Protein AF-A0A661JQJ4-F1 (afdb_monomer)

Sequence (62 aa):
MREIRCKKCNRLLMKGEIIKVEIKCPKCGYIQILRGVNILAEEISEAQEDLLMTRTKSVNHR

Structure (mmCIF, N/CA/C/O backbone):
data_AF-A0A661JQJ4-F1
#
_entry.id   AF-A0A661JQJ4-F1
#
loop_
_atom_site.group_PDB
_atom_site.id
_atom_site.type_symbol
_atom_site.label_atom_id
_atom_site.label_alt_id
_atom_site.label_comp_id
_atom_site.label_asym_id
_atom_site.label_entity_id
_atom_site.label_seq_id
_atom_site.pdbx_PDB_ins_code
_atom_site.Cartn_x
_atom_site.Cartn_y
_atom_site.Cartn_z
_atom_site.occupancy
_atom_site.B_iso_or_equiv
_atom_site.auth_seq_id
_atom_site.auth_comp_id
_atom_site.auth_asym_id
_atom_site.auth_atom_id
_atom_site.pdbx_PDB_model_num
ATOM 1 N N . MET A 1 1 ? 3.209 -4.954 17.066 1.00 63.62 1 MET A N 1
ATOM 2 C CA . MET A 1 1 ? 2.887 -4.990 15.620 1.00 63.62 1 MET A CA 1
ATOM 3 C C . MET A 1 1 ? 1.998 -3.793 15.310 1.00 63.62 1 MET A C 1
ATOM 5 O O . MET A 1 1 ? 1.029 -3.605 16.035 1.00 63.62 1 MET A O 1
ATOM 9 N N . ARG A 1 2 ? 2.352 -2.949 14.330 1.00 78.62 2 ARG A N 1
ATOM 10 C CA . ARG A 1 2 ? 1.592 -1.724 14.012 1.00 78.62 2 ARG A CA 1
ATOM 11 C C . ARG A 1 2 ? 0.227 -2.068 13.402 1.00 78.62 2 ARG A C 1
ATOM 13 O O . ARG A 1 2 ? 0.119 -3.020 12.633 1.00 78.62 2 ARG A O 1
ATOM 20 N N . GLU A 1 3 ? -0.811 -1.321 13.767 1.00 87.31 3 GLU A N 1
ATOM 21 C CA . GLU A 1 3 ? -2.165 -1.484 13.225 1.00 87.31 3 GLU A CA 1
ATOM 22 C C . GLU A 1 3 ? -2.479 -0.349 12.248 1.00 87.31 3 GLU A C 1
ATOM 24 O O . GLU A 1 3 ? -2.308 0.823 12.576 1.00 87.31 3 GLU A O 1
ATOM 29 N N . ILE A 1 4 ? -2.982 -0.692 11.063 1.00 84.81 4 ILE A N 1
ATOM 30 C CA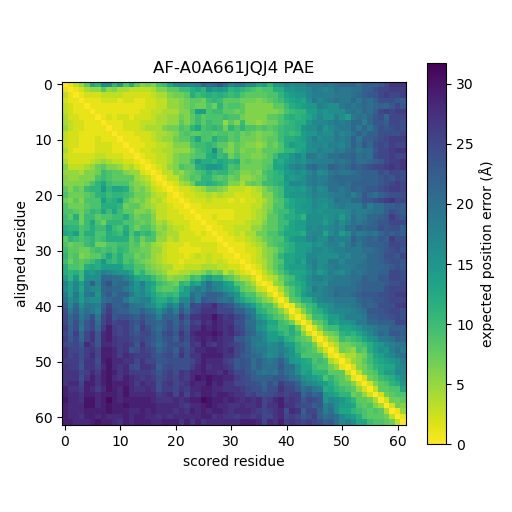 . ILE A 1 4 ? -3.472 0.272 10.076 1.00 84.81 4 ILE A CA 1
ATOM 31 C C . ILE A 1 4 ? -4.997 0.280 10.164 1.00 84.81 4 ILE A C 1
ATOM 33 O O . ILE A 1 4 ? -5.656 -0.746 9.960 1.00 84.81 4 ILE A O 1
ATOM 37 N N . ARG A 1 5 ? -5.568 1.442 10.482 1.00 88.00 5 ARG A N 1
ATOM 38 C CA . ARG A 1 5 ? -7.011 1.642 10.669 1.00 88.00 5 ARG A CA 1
ATOM 39 C C . ARG A 1 5 ? -7.542 2.679 9.688 1.00 88.00 5 ARG A C 1
ATOM 41 O O . ARG A 1 5 ? -6.830 3.590 9.271 1.00 88.00 5 ARG A O 1
ATOM 48 N N . CYS A 1 6 ? -8.807 2.546 9.305 1.00 88.31 6 CYS A N 1
ATOM 49 C CA . CYS A 1 6 ? -9.468 3.529 8.453 1.00 88.31 6 CYS A CA 1
ATOM 50 C C . CYS A 1 6 ? -9.628 4.863 9.198 1.00 88.31 6 CYS A C 1
ATOM 52 O O . CYS A 1 6 ? -10.261 4.898 10.249 1.00 88.31 6 CYS A O 1
ATOM 54 N N . LYS A 1 7 ? -9.157 5.978 8.626 1.00 86.38 7 LYS A N 1
ATOM 55 C CA . LYS A 1 7 ? -9.256 7.307 9.264 1.00 86.38 7 LYS A CA 1
ATOM 56 C C . LYS A 1 7 ? -10.697 7.796 9.492 1.00 86.38 7 LYS A C 1
ATOM 58 O O . LYS A 1 7 ? -10.910 8.655 10.334 1.00 86.38 7 LYS A O 1
ATOM 63 N N . LYS A 1 8 ? -11.683 7.264 8.755 1.00 91.00 8 LYS A N 1
ATOM 64 C CA . LYS A 1 8 ? -13.088 7.706 8.827 1.00 91.00 8 LYS A CA 1
ATOM 65 C C . LYS A 1 8 ? -13.943 6.895 9.805 1.00 91.00 8 LYS A C 1
ATOM 67 O O . LYS A 1 8 ? -14.767 7.467 10.501 1.00 91.00 8 LYS A O 1
ATOM 72 N N . CYS A 1 9 ? -13.786 5.569 9.839 1.00 96.44 9 CYS A N 1
ATOM 73 C CA . CYS A 1 9 ? -14.613 4.679 10.673 1.00 96.44 9 CYS A CA 1
ATOM 74 C C . CYS A 1 9 ? -13.818 3.893 11.725 1.00 96.44 9 CYS A C 1
ATOM 76 O O . CYS A 1 9 ? -14.385 3.064 12.429 1.00 96.44 9 CYS A O 1
ATOM 78 N N . ASN A 1 10 ? -12.501 4.102 11.796 1.00 91.56 10 ASN A N 1
ATOM 79 C CA . ASN A 1 10 ? -11.562 3.440 12.705 1.00 91.56 10 ASN A CA 1
ATOM 80 C C . ASN A 1 10 ? -11.530 1.895 12.639 1.00 91.56 10 ASN A C 1
ATOM 82 O O . ASN A 1 10 ? -10.932 1.227 13.490 1.00 91.56 10 ASN A O 1
ATOM 86 N N . ARG A 1 11 ? -12.144 1.302 11.605 1.00 93.94 11 ARG A N 1
ATOM 87 C CA . ARG A 1 11 ? -12.113 -0.144 11.364 1.00 93.94 11 ARG A CA 1
ATOM 88 C C . ARG A 1 11 ? -10.682 -0.592 11.056 1.00 93.94 11 ARG A C 1
ATOM 90 O O . ARG A 1 11 ? -9.970 0.074 10.303 1.00 93.94 11 ARG A O 1
ATOM 97 N N . LEU A 1 12 ? -10.278 -1.719 11.644 1.00 91.06 12 LEU A N 1
ATOM 98 C CA . LEU A 1 12 ? -8.984 -2.351 11.397 1.00 91.06 12 LEU A CA 1
ATOM 99 C C . LEU A 1 12 ? -8.914 -2.827 9.942 1.00 91.06 12 LEU A C 1
ATOM 101 O O . LEU A 1 12 ? -9.761 -3.607 9.513 1.00 91.06 12 LEU A O 1
ATOM 105 N N . LEU A 1 13 ? -7.920 -2.342 9.199 1.00 86.81 13 LEU A N 1
ATOM 106 C CA . LEU A 1 13 ? -7.672 -2.738 7.811 1.00 86.81 13 LEU A CA 1
ATOM 107 C C . LEU A 1 13 ? -6.601 -3.826 7.737 1.00 86.81 13 LEU A C 1
ATOM 109 O O . LEU A 1 13 ? -6.728 -4.769 6.965 1.00 86.81 13 LEU A O 1
ATOM 113 N N . MET A 1 14 ? -5.549 -3.690 8.545 1.00 84.00 14 MET A N 1
ATOM 114 C CA . MET A 1 14 ? -4.383 -4.570 8.521 1.00 84.00 14 MET A CA 1
ATOM 115 C C . MET A 1 14 ? -3.606 -4.479 9.842 1.00 84.00 14 MET A C 1
ATOM 117 O O . MET A 1 14 ? -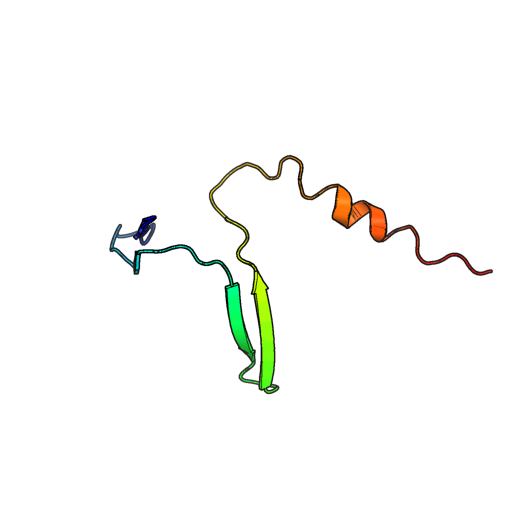3.582 -3.430 10.487 1.00 84.00 14 MET A O 1
ATOM 121 N N . LYS A 1 15 ? -2.922 -5.567 10.213 1.00 84.62 15 LYS A N 1
ATOM 122 C CA . LYS A 1 15 ? -1.853 -5.583 11.223 1.00 84.62 15 LYS A CA 1
ATOM 123 C C . LYS A 1 15 ? -0.528 -5.878 10.518 1.00 84.62 15 LYS A C 1
ATOM 125 O O . LYS A 1 15 ? -0.435 -6.879 9.817 1.00 84.62 15 LYS A O 1
ATOM 130 N N . GLY A 1 16 ? 0.468 -5.014 10.675 1.00 77.69 16 GLY A N 1
ATOM 131 C CA . GLY A 1 16 ? 1.776 -5.139 10.030 1.00 77.69 16 GLY A CA 1
ATOM 132 C C . GLY A 1 16 ? 2.301 -3.810 9.489 1.00 77.69 16 GLY A C 1
ATOM 133 O O . GLY A 1 16 ? 1.689 -2.760 9.675 1.00 77.69 16 GLY A O 1
ATOM 134 N N . GLU A 1 17 ? 3.439 -3.867 8.805 1.00 77.31 17 GLU A N 1
ATOM 135 C CA . GLU A 1 17 ? 4.085 -2.720 8.161 1.00 77.31 17 GLU A CA 1
ATOM 136 C C . GLU A 1 17 ? 4.166 -2.957 6.653 1.00 77.31 17 GLU A C 1
ATOM 138 O O . GLU A 1 17 ? 4.467 -4.064 6.205 1.00 77.31 17 GLU A O 1
ATOM 143 N N . ILE A 1 18 ? 3.880 -1.924 5.857 1.00 73.50 18 ILE A N 1
ATOM 144 C CA . ILE A 1 18 ? 3.977 -2.006 4.397 1.00 73.50 18 ILE A CA 1
ATOM 145 C C . ILE A 1 18 ? 5.399 -1.614 3.999 1.00 73.50 18 ILE A C 1
ATOM 147 O O . ILE A 1 18 ? 5.715 -0.438 3.848 1.00 73.50 18 ILE A O 1
ATOM 151 N N . ILE A 1 19 ? 6.262 -2.616 3.848 1.00 75.31 19 ILE A N 1
ATOM 152 C CA . ILE A 1 19 ? 7.679 -2.414 3.508 1.00 75.31 19 ILE A CA 1
ATOM 153 C C . ILE A 1 19 ? 7.852 -2.228 1.990 1.00 75.31 19 ILE A C 1
ATOM 155 O O . ILE A 1 19 ? 8.652 -1.414 1.528 1.00 75.31 19 ILE A O 1
ATOM 159 N N . LYS A 1 20 ? 7.072 -2.969 1.196 1.00 77.12 20 LYS A N 1
ATOM 160 C CA . LYS A 1 20 ? 7.158 -2.997 -0.267 1.00 77.12 20 LYS A CA 1
ATOM 161 C C . LYS A 1 20 ? 5.794 -3.353 -0.855 1.00 77.12 20 LYS A C 1
ATOM 163 O O . LYS A 1 20 ? 5.141 -4.271 -0.365 1.00 77.12 20 LYS A O 1
ATOM 168 N N . VAL A 1 21 ? 5.387 -2.652 -1.910 1.00 81.31 21 VAL A N 1
ATOM 169 C CA . VAL A 1 21 ? 4.191 -2.970 -2.699 1.00 81.31 21 VAL A CA 1
ATOM 170 C C . VAL A 1 21 ? 4.607 -3.193 -4.145 1.00 81.31 21 VAL A C 1
ATOM 172 O O . VAL A 1 21 ? 5.293 -2.362 -4.735 1.00 81.31 21 VAL A O 1
ATOM 175 N N . GLU A 1 22 ? 4.183 -4.309 -4.725 1.00 86.44 22 GLU A N 1
ATOM 176 C CA . GLU A 1 22 ? 4.375 -4.608 -6.143 1.00 86.44 22 GLU A CA 1
ATOM 177 C C . GLU A 1 22 ? 3.020 -4.513 -6.840 1.00 86.44 22 GLU A C 1
ATOM 179 O O . GLU A 1 22 ? 2.068 -5.196 -6.462 1.00 86.44 22 GLU A O 1
ATOM 184 N N . ILE A 1 23 ? 2.910 -3.623 -7.826 1.00 87.62 23 ILE A N 1
ATOM 185 C CA . ILE A 1 23 ? 1.653 -3.341 -8.525 1.00 87.62 23 ILE A CA 1
ATOM 186 C C . ILE A 1 23 ? 1.857 -3.584 -10.011 1.00 87.62 23 ILE A C 1
ATOM 188 O O . ILE A 1 23 ? 2.654 -2.907 -10.660 1.00 87.62 23 ILE A O 1
ATOM 192 N N . LYS A 1 24 ? 1.100 -4.523 -10.574 1.00 87.19 24 LYS A N 1
ATOM 193 C CA . LYS A 1 24 ? 1.053 -4.738 -12.020 1.00 87.19 24 LYS A CA 1
ATOM 194 C C . LYS A 1 24 ? 0.096 -3.737 -12.668 1.00 87.19 24 LYS A C 1
ATOM 196 O O . LYS A 1 24 ? -1.066 -3.644 -12.277 1.00 87.19 24 LYS A O 1
ATOM 201 N N . CYS A 1 25 ? 0.558 -3.020 -13.688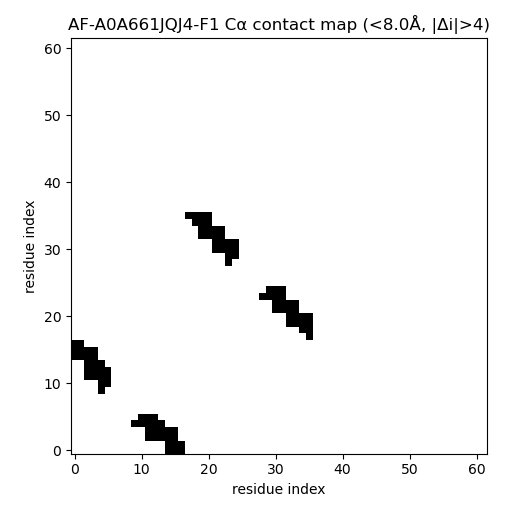 1.00 90.12 25 CYS A N 1
ATOM 202 C CA . CYS A 1 25 ? -0.283 -2.131 -14.479 1.00 90.12 25 CYS A CA 1
ATOM 203 C C . CYS A 1 25 ? -1.270 -2.955 -15.328 1.00 90.12 25 CYS A C 1
ATOM 205 O O . CYS A 1 25 ? -0.822 -3.742 -16.166 1.00 90.12 25 CYS A O 1
ATOM 207 N N . PRO A 1 26 ? -2.595 -2.760 -15.194 1.00 92.06 26 PRO A N 1
ATOM 208 C CA . PRO A 1 26 ? -3.575 -3.513 -15.976 1.00 92.06 26 PRO A CA 1
ATOM 209 C C . PRO A 1 26 ? -3.572 -3.144 -17.468 1.00 92.06 26 PRO A C 1
ATOM 211 O O . PRO A 1 26 ? -4.068 -3.918 -18.276 1.00 92.06 26 PRO A O 1
ATOM 214 N N . LYS A 1 27 ? -3.012 -1.983 -17.850 1.00 90.12 27 LYS A N 1
ATOM 215 C CA . LYS A 1 27 ? -2.949 -1.540 -19.254 1.00 90.12 27 LYS A CA 1
ATOM 216 C C . LYS A 1 27 ? -1.758 -2.109 -20.027 1.00 90.12 27 LYS A C 1
ATOM 218 O O . LYS A 1 27 ? -1.923 -2.499 -21.172 1.00 90.12 27 LYS A O 1
ATOM 223 N N . CYS A 1 28 ? -0.564 -2.124 -19.431 1.00 93.19 28 CYS A N 1
ATOM 224 C CA . CYS A 1 28 ? 0.673 -2.507 -20.130 1.00 93.19 28 CYS A CA 1
ATOM 225 C C . CYS A 1 28 ? 1.402 -3.706 -19.511 1.00 93.19 28 CYS A C 1
ATOM 227 O O . CYS A 1 28 ? 2.407 -4.156 -20.049 1.00 93.19 28 CYS A O 1
ATOM 229 N N . GLY A 1 29 ? 0.943 -4.215 -18.367 1.00 90.25 29 GLY A N 1
ATOM 230 C CA . GLY A 1 29 ? 1.558 -5.354 -17.687 1.00 90.25 29 GLY A CA 1
ATOM 231 C C . GLY A 1 29 ? 2.840 -5.043 -16.912 1.00 90.25 29 GLY A C 1
ATOM 232 O O . GLY A 1 29 ? 3.333 -5.931 -16.221 1.00 90.25 29 GLY A O 1
ATOM 233 N N . TYR A 1 30 ? 3.353 -3.810 -16.974 1.00 93.75 30 TYR A N 1
ATOM 234 C CA . TYR A 1 30 ? 4.551 -3.399 -16.242 1.00 93.75 30 TYR A CA 1
ATOM 235 C C . TYR A 1 30 ? 4.352 -3.512 -14.725 1.00 93.75 30 TYR A C 1
ATOM 237 O O . TYR A 1 30 ? 3.314 -3.097 -14.203 1.00 93.75 30 TYR A O 1
ATOM 245 N N . ILE A 1 31 ? 5.344 -4.058 -14.019 1.00 91.38 31 ILE A N 1
ATOM 246 C CA . ILE A 1 31 ? 5.318 -4.209 -12.561 1.00 91.38 31 ILE A CA 1
ATOM 247 C C . ILE A 1 31 ? 6.062 -3.032 -11.936 1.00 91.38 31 ILE A C 1
ATOM 249 O O . ILE A 1 31 ? 7.275 -2.897 -12.06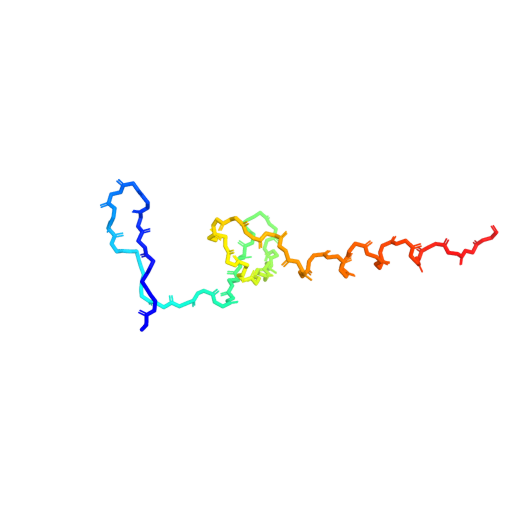7 1.00 91.38 31 ILE A O 1
ATOM 253 N N . GLN A 1 32 ? 5.315 -2.182 -11.241 1.00 87.56 32 GLN A N 1
ATOM 254 C CA . GLN A 1 32 ? 5.848 -1.085 -10.444 1.00 87.56 32 GLN A CA 1
ATOM 255 C C . GLN A 1 32 ? 6.204 -1.607 -9.055 1.00 87.56 32 GLN A C 1
ATOM 257 O O . GLN A 1 32 ? 5.379 -2.244 -8.396 1.00 87.56 32 GLN A O 1
ATOM 262 N N . ILE A 1 33 ? 7.407 -1.290 -8.588 1.00 86.44 33 ILE A N 1
ATOM 263 C CA . ILE A 1 33 ? 7.837 -1.568 -7.220 1.00 86.44 33 ILE A CA 1
ATOM 264 C C . ILE A 1 33 ? 7.779 -0.256 -6.442 1.00 86.44 33 ILE A C 1
ATOM 266 O O . ILE A 1 33 ? 8.600 0.634 -6.654 1.00 86.44 33 ILE A O 1
ATOM 270 N N . LEU A 1 34 ? 6.814 -0.140 -5.534 1.00 80.19 34 LEU A N 1
ATOM 271 C CA . LEU A 1 34 ? 6.673 1.004 -4.641 1.00 80.19 34 LEU A CA 1
ATOM 272 C C . LEU A 1 34 ? 7.269 0.649 -3.279 1.00 80.19 34 LEU A C 1
ATOM 274 O O . LEU A 1 34 ? 6.889 -0.341 -2.651 1.00 80.19 34 LEU A O 1
ATOM 278 N N . ARG A 1 35 ? 8.213 1.463 -2.813 1.00 75.56 35 ARG A N 1
ATOM 279 C CA . ARG A 1 35 ? 8.706 1.401 -1.434 1.00 75.56 35 ARG A CA 1
ATOM 280 C C . ARG A 1 35 ? 7.822 2.305 -0.586 1.00 75.56 35 ARG A C 1
ATOM 282 O O . ARG A 1 35 ? 7.546 3.434 -0.987 1.00 75.56 35 ARG A O 1
ATOM 289 N N . GLY A 1 36 ? 7.331 1.793 0.540 1.00 66.62 36 GLY A N 1
ATOM 290 C CA . GLY A 1 36 ? 6.464 2.566 1.422 1.00 66.62 36 GLY A CA 1
ATOM 291 C C . GLY A 1 36 ? 7.231 3.742 2.025 1.00 66.62 36 GLY A C 1
ATOM 292 O O . GLY A 1 36 ? 8.130 3.534 2.832 1.00 66.62 36 GLY A O 1
ATOM 293 N N . VAL A 1 37 ? 6.874 4.970 1.654 1.00 55.62 37 VAL A N 1
ATOM 294 C CA . VAL A 1 37 ? 7.149 6.157 2.475 1.00 55.62 37 VAL A CA 1
ATOM 295 C C . VAL A 1 37 ? 6.005 6.286 3.478 1.00 55.62 37 VAL A C 1
ATOM 297 O O . VAL A 1 37 ? 4.836 6.206 3.100 1.00 55.62 37 VAL A O 1
ATOM 300 N N . ASN A 1 38 ? 6.324 6.409 4.768 1.00 59.34 38 ASN A N 1
ATOM 301 C CA . ASN A 1 38 ? 5.320 6.637 5.805 1.00 59.34 38 ASN A CA 1
ATOM 302 C C . ASN A 1 38 ? 4.689 8.014 5.572 1.00 59.34 38 ASN A C 1
ATOM 304 O O . ASN A 1 38 ? 5.306 9.032 5.849 1.00 59.34 38 ASN A O 1
ATOM 308 N N . ILE A 1 39 ? 3.456 8.048 5.067 1.00 53.94 39 ILE A N 1
ATOM 309 C CA . ILE A 1 39 ? 2.676 9.285 4.923 1.00 53.94 39 ILE A CA 1
ATOM 310 C C . ILE A 1 39 ? 1.821 9.455 6.187 1.00 53.94 39 ILE A C 1
ATOM 312 O O . ILE A 1 39 ? 0.586 9.466 6.152 1.00 53.94 39 ILE A O 1
ATOM 316 N N . 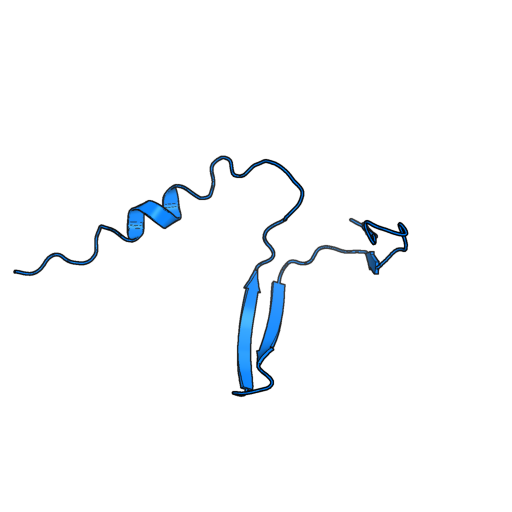LEU A 1 40 ? 2.482 9.480 7.342 1.00 53.84 40 LEU A N 1
ATOM 317 C CA . LEU A 1 40 ? 1.895 9.961 8.585 1.00 53.84 40 LEU A CA 1
ATOM 318 C C . LEU A 1 40 ? 2.427 11.384 8.758 1.00 53.84 40 LEU A C 1
ATOM 320 O O . LEU A 1 40 ? 3.628 11.577 8.824 1.00 53.84 40 LEU A O 1
ATOM 324 N N . ALA A 1 41 ? 1.493 12.329 8.667 1.00 52.59 41 ALA A N 1
ATOM 325 C CA . ALA A 1 41 ? 1.593 13.780 8.810 1.00 52.59 41 ALA A CA 1
ATOM 326 C C . ALA A 1 41 ? 2.923 14.380 9.341 1.00 52.59 41 ALA A C 1
ATOM 328 O O . ALA A 1 41 ? 3.408 13.987 10.392 1.00 52.59 41 ALA A O 1
ATOM 329 N N . GLU A 1 42 ? 3.374 15.429 8.635 1.00 51.03 42 GLU A N 1
ATOM 330 C CA . GLU A 1 42 ? 4.110 16.616 9.130 1.00 51.03 42 GLU A CA 1
ATOM 331 C C . GLU A 1 42 ? 5.643 16.675 9.202 1.00 51.03 42 GLU A C 1
ATOM 333 O O . GLU A 1 42 ? 6.149 17.754 9.487 1.00 51.03 42 GLU A O 1
ATOM 338 N N . GLU A 1 43 ? 6.415 15.669 8.794 1.00 48.75 43 GLU A N 1
ATOM 339 C CA . GLU A 1 43 ? 7.885 15.822 8.755 1.00 48.75 43 GLU A CA 1
ATOM 340 C C . GLU A 1 43 ? 8.476 15.340 7.428 1.00 48.75 43 GLU A C 1
ATOM 342 O O . GLU A 1 43 ? 9.052 14.262 7.304 1.00 48.75 43 GLU A O 1
ATOM 347 N N . ILE A 1 44 ? 8.354 16.192 6.404 1.00 52.53 44 ILE A N 1
ATOM 348 C CA . ILE A 1 44 ? 9.403 16.281 5.382 1.00 52.53 44 ILE A CA 1
ATOM 349 C C . ILE A 1 44 ? 10.524 17.116 6.013 1.00 52.53 44 ILE A C 1
ATOM 351 O O . ILE A 1 44 ? 10.667 18.302 5.731 1.00 52.53 44 ILE A O 1
ATOM 355 N N . SER A 1 45 ? 11.288 16.513 6.915 1.00 55.06 45 SER A N 1
ATOM 356 C CA . SER A 1 45 ? 12.567 17.044 7.370 1.00 55.06 45 SER A CA 1
ATOM 357 C C . SER A 1 45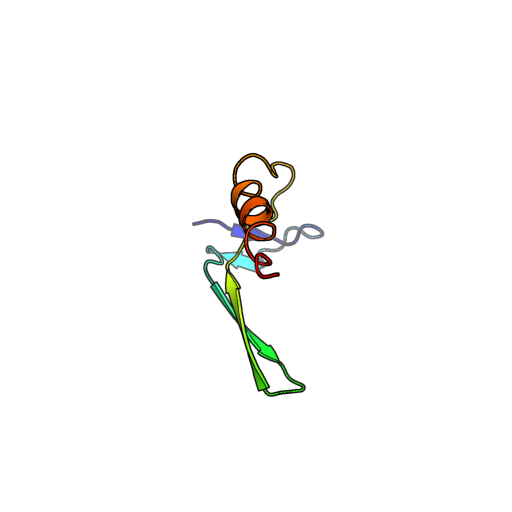 ? 13.634 15.973 7.131 1.00 55.06 45 SER A C 1
ATOM 359 O O . SER A 1 45 ? 13.457 14.790 7.404 1.00 55.06 45 SER A O 1
ATOM 361 N N . GLU A 1 46 ? 14.725 16.410 6.508 1.00 50.31 46 GLU A N 1
ATOM 362 C CA . GLU A 1 46 ? 16.052 15.778 6.468 1.00 50.31 46 GLU A CA 1
ATOM 363 C C . GLU A 1 46 ? 16.363 14.683 5.429 1.00 50.31 46 GLU A C 1
ATOM 365 O O . GLU A 1 46 ? 17.532 14.557 5.081 1.00 50.31 46 GLU A O 1
ATOM 370 N N . ALA A 1 47 ? 15.407 13.968 4.818 1.00 50.12 47 ALA A N 1
ATOM 371 C CA . ALA A 1 47 ? 15.764 12.925 3.824 1.00 50.12 47 ALA A CA 1
ATOM 372 C C . ALA A 1 47 ? 15.543 13.283 2.33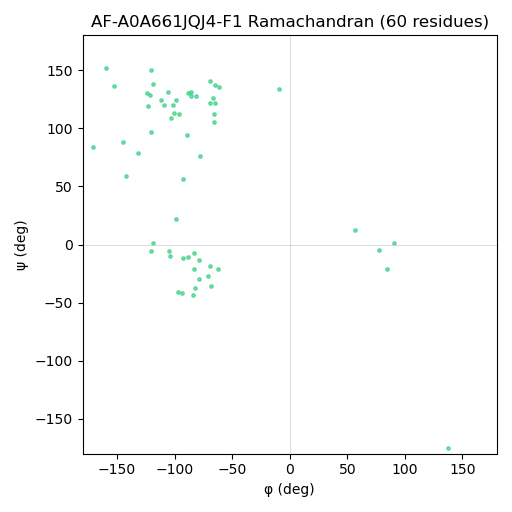4 1.00 50.12 47 ALA A C 1
ATOM 374 O O . ALA A 1 47 ? 15.971 12.528 1.459 1.00 50.12 47 ALA A O 1
ATOM 375 N N . GLN A 1 48 ? 14.865 14.393 2.003 1.00 50.03 48 GLN A N 1
ATOM 376 C CA . GLN A 1 48 ? 14.578 14.761 0.600 1.00 50.03 48 GLN A CA 1
ATOM 377 C C . GLN A 1 48 ? 15.615 15.690 -0.059 1.00 50.03 48 GLN A C 1
ATOM 379 O O . GLN A 1 48 ? 15.596 15.814 -1.286 1.00 50.03 48 GLN A O 1
ATOM 384 N N . GLU A 1 49 ? 16.540 16.286 0.697 1.00 52.44 49 GLU A N 1
ATOM 385 C CA . GLU A 1 49 ? 17.533 17.228 0.149 1.00 52.44 49 GLU A CA 1
ATOM 386 C C . GLU A 1 49 ? 18.562 16.525 -0.769 1.00 52.44 49 GLU A C 1
ATOM 388 O O . GLU A 1 49 ? 18.930 17.047 -1.824 1.00 52.44 49 GLU A O 1
ATOM 393 N N . ASP A 1 50 ? 18.955 15.284 -0.453 1.00 49.62 50 ASP A N 1
ATOM 394 C CA . ASP A 1 50 ? 19.985 14.552 -1.211 1.00 49.62 50 ASP A CA 1
ATOM 395 C C . ASP A 1 50 ? 19.530 14.091 -2.609 1.00 49.62 50 ASP A C 1
ATOM 397 O O . ASP A 1 50 ? 20.338 13.972 -3.536 1.00 49.62 50 ASP A O 1
ATOM 401 N N . LEU A 1 51 ? 18.227 13.866 -2.818 1.00 52.84 51 LEU A N 1
ATOM 402 C CA . LEU A 1 51 ? 17.716 13.433 -4.125 1.00 52.84 51 LEU A CA 1
ATOM 403 C C . LEU A 1 51 ? 17.504 14.611 -5.097 1.00 52.84 51 LEU A C 1
ATOM 405 O O . LEU A 1 51 ? 17.496 14.401 -6.312 1.00 52.84 51 LEU A O 1
ATOM 409 N N . LEU A 1 52 ? 17.362 15.847 -4.598 1.00 53.28 52 LEU A N 1
ATOM 410 C CA . LEU A 1 52 ? 17.233 17.034 -5.454 1.00 53.28 52 LEU A CA 1
ATOM 411 C C . LEU A 1 52 ? 18.594 17.507 -6.003 1.00 53.28 52 LEU A C 1
ATOM 413 O O . LEU A 1 52 ? 18.661 18.014 -7.124 1.00 53.28 52 LEU A O 1
ATOM 417 N N . MET A 1 53 ? 19.689 17.274 -5.270 1.00 52.78 53 MET A N 1
ATOM 418 C CA . MET A 1 53 ? 21.042 17.725 -5.641 1.00 52.78 53 MET A CA 1
ATOM 419 C C . MET A 1 53 ? 21.744 16.870 -6.713 1.00 52.78 53 MET A C 1
ATOM 421 O O . MET A 1 53 ? 22.733 17.310 -7.302 1.00 52.78 53 MET A O 1
ATOM 425 N N . THR A 1 54 ? 21.252 15.670 -7.033 1.00 49.09 54 THR A N 1
ATOM 426 C CA . THR A 1 54 ? 21.849 14.831 -8.098 1.00 49.09 54 THR A CA 1
ATOM 427 C C . THR A 1 54 ? 21.282 15.113 -9.491 1.00 49.09 54 THR A C 1
ATOM 429 O O . THR A 1 54 ? 21.870 14.696 -10.489 1.00 49.09 54 THR A O 1
ATOM 432 N N . ARG A 1 55 ? 20.194 15.892 -9.601 1.00 47.44 55 ARG A N 1
ATOM 433 C CA . ARG A 1 55 ? 19.576 16.248 -10.891 1.00 47.44 55 ARG A CA 1
ATOM 434 C C . ARG A 1 55 ? 20.223 17.435 -11.615 1.00 47.44 55 ARG A C 1
ATOM 436 O O . ARG A 1 55 ? 19.884 17.661 -12.772 1.00 47.44 55 ARG A O 1
ATOM 443 N N . THR A 1 56 ? 21.165 18.159 -11.004 1.00 47.91 56 THR A N 1
ATOM 444 C CA . THR A 1 56 ? 21.880 19.278 -11.659 1.00 47.91 56 THR A CA 1
ATOM 445 C C . THR A 1 56 ? 23.315 18.951 -12.082 1.00 47.91 56 THR A C 1
ATOM 447 O O . THR A 1 56 ? 23.930 19.748 -12.785 1.00 47.91 56 THR A O 1
ATOM 450 N N . LYS A 1 57 ? 23.856 17.769 -11.748 1.00 52.38 57 LYS A N 1
ATOM 451 C CA . LYS A 1 57 ? 25.233 17.375 -12.124 1.00 52.38 57 LYS A CA 1
ATOM 452 C C . LYS A 1 57 ? 25.339 16.477 -13.362 1.00 52.38 57 LYS A C 1
ATOM 454 O O . LYS A 1 57 ? 26.345 15.799 -13.550 1.00 52.38 57 LYS A O 1
ATOM 459 N N . SER A 1 58 ? 24.344 16.461 -14.245 1.00 53.66 58 SER A N 1
ATOM 460 C CA . SER A 1 58 ? 24.434 15.686 -15.493 1.00 53.66 58 SER A CA 1
ATOM 461 C C . SER A 1 58 ? 23.798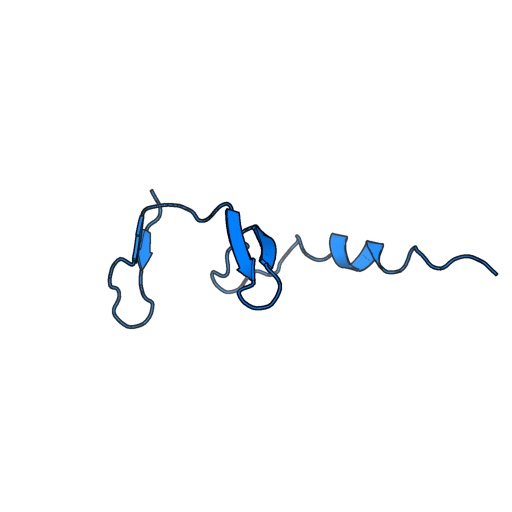 16.381 -16.692 1.00 53.66 58 SER A C 1
ATOM 463 O O . SER A 1 58 ? 22.928 15.811 -17.329 1.00 53.66 58 SER A O 1
ATOM 465 N N . VAL A 1 59 ? 24.274 17.583 -17.031 1.00 52.03 59 VAL A N 1
ATOM 466 C CA . VAL A 1 59 ? 24.559 17.953 -18.431 1.00 52.03 59 VAL A CA 1
ATOM 467 C C . VAL A 1 59 ? 25.785 18.868 -18.409 1.00 52.03 59 VAL A C 1
ATOM 469 O O . VAL A 1 59 ? 25.672 20.081 -18.291 1.00 52.03 59 VAL A O 1
ATOM 472 N N . ASN A 1 60 ? 26.974 18.275 -18.472 1.00 53.41 60 ASN A N 1
ATOM 473 C CA . ASN A 1 60 ? 28.180 18.988 -18.869 1.00 53.41 60 ASN A CA 1
ATOM 474 C C . ASN A 1 60 ? 28.726 18.273 -20.105 1.00 53.41 60 ASN A C 1
ATOM 476 O O . ASN A 1 60 ? 29.358 17.235 -19.939 1.00 53.41 60 ASN A O 1
ATOM 480 N N . HIS A 1 61 ? 28.424 18.772 -21.311 1.00 43.62 61 HIS A N 1
ATOM 481 C CA . HIS A 1 61 ? 29.296 18.635 -22.487 1.00 43.62 61 HIS A CA 1
ATOM 482 C C . HIS A 1 61 ? 28.821 19.497 -23.677 1.00 43.62 61 HIS A C 1
ATOM 484 O O . HIS A 1 61 ? 28.122 18.997 -24.558 1.00 43.62 61 HIS A O 1
ATOM 490 N N . ARG A 1 62 ? 29.194 20.783 -23.704 1.00 42.16 62 ARG A N 1
ATOM 491 C CA . ARG A 1 62 ? 29.862 21.465 -24.835 1.00 42.16 62 ARG A CA 1
ATOM 492 C C . ARG A 1 62 ? 29.983 22.960 -24.591 1.00 42.16 62 ARG A C 1
ATOM 494 O O . ARG A 1 62 ? 28.965 23.566 -24.202 1.00 42.16 62 ARG A O 1
#

Mean predicted aligned error: 14.61 Å

Foldseek 3Di:
DDFDADPPPRHTDDDDDCQWDWDQDPPPRDIDIDGDDPPDDDDPPDDPPVVVVVVPPPDDD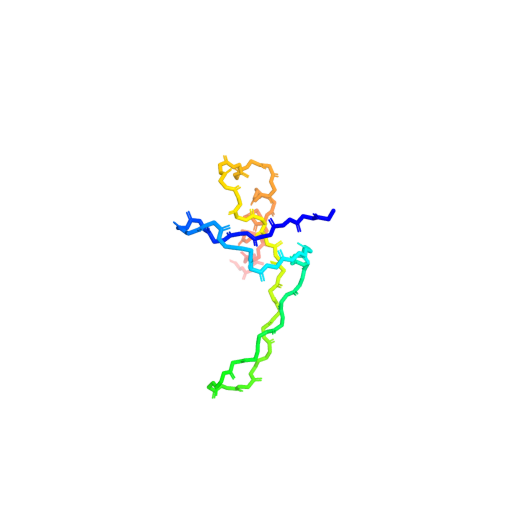D

Secondary structure (DSSP, 8-state):
--EEE-TTT--EEEES---EEEEE-TTT--EEEEE-----SS---SSSHHHHTTSSSS----

Radius of gyration: 18.02 Å; Cα contacts (8 Å, |Δi|>4): 50; chains: 1; bounding box: 44×27×40 Å

Solvent-accessible surface area (backbone atoms only — not comparable to full-atom values): 4441 Å² total; per-residue (Å²): 128,52,75,42,54,39,94,87,77,63,48,80,74,47,79,54,79,72,69,67,48,79,46,68,38,91,88,79,63,52,72,45,78,44,70,58,72,84,88,66,85,91,72,98,66,90,75,67,66,71,70,62,64,64,74,74,78,76,84,86,90,132

pLDDT: mean 70.86, std 17.67, range [42.16, 96.44]